Protein AF-A0AAW0XMD7-F1 (afdb_monomer_lite)

Radius of gyration: 20.13 Å; chains: 1; bounding box: 52×54×39 Å

Sequence (144 aa):
LILVAVGVTLGLTRDRWAATSNSSSSHSSEPGNLWRSFSRPQEEVATGPSLSSASQHGLFNRAAVATDTGQPCAHIAMEILGNSGSAADATIAGLLCAGVINAQSVGLGGGFLLIYYERATGKAYSLNAMTSDPPPAQGDSVGR

InterPro domains:
  IPR000101 Gamma-glutamyltranspeptidase [PTHR11686] (44-135)
  IPR029055 Nucleophile aminohydrolases, N-terminal [SSF56235] (58-137)

Structure (mmCIF, N/CA/C/O backbone):
data_AF-A0AAW0XMD7-F1
#
_entry.id   AF-A0AAW0XMD7-F1
#
loop_
_atom_site.group_PDB
_atom_site.id
_atom_site.type_symbol
_atom_site.label_atom_id
_atom_site.label_alt_id
_atom_site.label_comp_id
_atom_site.label_asym_id
_atom_site.label_entity_id
_atom_site.label_seq_id
_atom_site.pdbx_PDB_ins_code
_atom_site.Cartn_x
_atom_site.Cartn_y
_atom_site.Cartn_z
_atom_site.occupancy
_atom_site.B_iso_or_equiv
_atom_site.auth_seq_id
_atom_site.auth_comp_id
_atom_site.auth_asym_id
_atom_site.auth_atom_id
_atom_site.pdbx_PDB_model_num
ATOM 1 N N . LEU A 1 1 ? -12.198 3.367 9.919 1.00 58.28 1 LEU A N 1
ATOM 2 C CA . LEU A 1 1 ? -10.824 3.838 9.628 1.00 58.28 1 LEU A CA 1
ATOM 3 C C . LEU A 1 1 ? -9.877 2.661 9.787 1.00 58.28 1 LEU A C 1
ATOM 5 O O . LEU A 1 1 ? -9.745 2.172 10.905 1.00 58.28 1 LEU A O 1
ATOM 9 N N . ILE A 1 2 ? -9.299 2.203 8.683 1.00 74.75 2 ILE A N 1
ATOM 10 C CA . ILE A 1 2 ? -8.239 1.193 8.642 1.00 74.75 2 ILE A CA 1
ATOM 11 C C . ILE A 1 2 ? -6.925 1.960 8.504 1.00 74.75 2 ILE A C 1
ATOM 13 O O . ILE A 1 2 ? -6.870 2.910 7.724 1.00 74.75 2 ILE A O 1
ATOM 17 N N . LEU A 1 3 ? -5.910 1.598 9.287 1.00 75.81 3 LEU A N 1
ATOM 18 C CA . LEU A 1 3 ? -4.582 2.208 9.201 1.00 75.81 3 LEU A CA 1
ATOM 19 C C . LEU A 1 3 ? -3.597 1.154 8.713 1.00 75.81 3 LEU A C 1
ATOM 21 O O . LEU A 1 3 ? -3.538 0.060 9.275 1.00 75.81 3 LEU A O 1
ATOM 25 N N . VAL A 1 4 ? -2.853 1.495 7.665 1.00 79.38 4 VAL A N 1
ATOM 26 C CA . VAL A 1 4 ? -1.796 0.652 7.111 1.00 79.38 4 VAL A CA 1
ATOM 27 C C . VAL A 1 4 ? -0.499 1.438 7.165 1.00 79.38 4 VAL A C 1
ATOM 29 O O . VAL A 1 4 ? -0.427 2.551 6.652 1.00 79.38 4 VAL A O 1
ATOM 32 N N . ALA A 1 5 ? 0.506 0.871 7.822 1.00 79.12 5 ALA A N 1
ATOM 33 C CA . ALA A 1 5 ? 1.855 1.411 7.854 1.00 79.12 5 ALA A CA 1
ATOM 34 C C . ALA A 1 5 ? 2.802 0.378 7.250 1.00 79.12 5 ALA A C 1
ATOM 36 O O . ALA A 1 5 ? 2.764 -0.792 7.634 1.00 79.12 5 ALA A O 1
ATOM 37 N N . VAL A 1 6 ? 3.645 0.806 6.312 1.00 78.62 6 VAL A N 1
ATOM 38 C CA . VAL A 1 6 ? 4.652 -0.060 5.697 1.00 78.62 6 VAL A CA 1
ATOM 39 C C . VAL A 1 6 ? 6.030 0.492 6.001 1.00 78.62 6 VAL A C 1
ATOM 41 O O . VAL A 1 6 ? 6.333 1.637 5.674 1.00 78.62 6 VAL A O 1
ATOM 44 N N . GLY A 1 7 ? 6.855 -0.334 6.636 1.00 73.06 7 GLY A N 1
ATOM 45 C CA . GLY A 1 7 ? 8.285 -0.105 6.757 1.00 73.06 7 GLY A CA 1
ATOM 46 C C . GLY A 1 7 ? 9.009 -0.897 5.678 1.00 73.06 7 GLY A C 1
ATOM 47 O O . GLY A 1 7 ? 8.837 -2.115 5.582 1.00 73.06 7 GLY A O 1
ATOM 48 N N . VAL A 1 8 ? 9.824 -0.214 4.876 1.00 68.88 8 VAL A N 1
ATOM 49 C CA . VAL A 1 8 ? 10.782 -0.873 3.987 1.00 68.88 8 VAL A CA 1
ATOM 50 C C . VAL A 1 8 ? 12.104 -0.914 4.728 1.00 68.88 8 VAL A C 1
ATOM 52 O O . VAL A 1 8 ? 12.700 0.120 5.029 1.00 68.88 8 VAL A O 1
ATOM 55 N N . THR A 1 9 ? 12.527 -2.114 5.098 1.00 57.97 9 THR A N 1
ATOM 56 C CA . THR A 1 9 ? 13.789 -2.297 5.804 1.00 57.97 9 THR A CA 1
ATOM 57 C C . THR A 1 9 ? 14.886 -2.387 4.753 1.00 57.97 9 THR A C 1
ATOM 59 O O . THR A 1 9 ? 15.047 -3.420 4.107 1.00 57.97 9 THR A O 1
ATOM 62 N N . LEU A 1 10 ? 15.648 -1.309 4.567 1.00 56.38 10 LEU A N 1
ATOM 63 C CA . LEU A 1 10 ? 16.934 -1.409 3.879 1.00 56.38 10 LEU A CA 1
ATOM 64 C C . LEU A 1 10 ? 17.803 -2.354 4.711 1.00 56.38 10 LEU A C 1
ATOM 66 O O . LEU A 1 10 ? 17.937 -2.155 5.919 1.00 56.38 10 LEU A O 1
ATOM 70 N N . GLY A 1 11 ? 18.324 -3.412 4.092 1.00 47.41 11 GLY A N 1
ATOM 71 C CA . GLY A 1 11 ? 19.121 -4.438 4.756 1.00 47.41 11 GLY A CA 1
ATOM 72 C C . GLY A 1 11 ? 20.416 -3.882 5.347 1.00 47.41 11 GLY A C 1
ATOM 73 O O . GLY A 1 11 ? 21.482 -4.031 4.766 1.00 47.41 11 GLY A O 1
ATOM 74 N N . LEU A 1 12 ? 20.336 -3.278 6.529 1.00 38.47 12 LEU A N 1
ATOM 75 C CA . LEU A 1 12 ? 21.438 -3.227 7.474 1.00 38.47 12 LEU A CA 1
ATOM 76 C C . LEU A 1 12 ? 21.272 -4.465 8.349 1.00 38.47 12 LEU A C 1
ATOM 78 O O . LEU A 1 12 ? 20.474 -4.493 9.287 1.00 38.47 12 LEU A O 1
ATOM 82 N N . THR A 1 13 ? 21.960 -5.537 7.964 1.00 39.97 13 THR A N 1
ATOM 83 C CA . THR A 1 13 ? 22.113 -6.735 8.792 1.00 39.97 13 THR A CA 1
ATOM 84 C C . THR A 1 13 ? 22.507 -6.314 10.208 1.00 39.97 13 THR A C 1
ATOM 86 O O . THR A 1 13 ? 23.441 -5.527 10.333 1.00 39.97 13 THR A O 1
ATOM 89 N N . ARG A 1 14 ? 21.760 -6.810 11.215 1.00 41.12 14 ARG A N 1
ATOM 90 C CA . ARG A 1 14 ? 22.057 -6.887 12.668 1.00 41.12 14 ARG A CA 1
ATOM 91 C C . ARG A 1 14 ? 23.262 -6.029 13.094 1.00 41.12 14 ARG A C 1
ATOM 93 O O . ARG A 1 14 ? 24.384 -6.340 12.735 1.00 41.12 14 ARG A O 1
ATOM 100 N N . ASP A 1 15 ? 23.075 -4.934 13.834 1.00 39.72 15 ASP A N 1
ATOM 101 C CA . ASP A 1 15 ? 22.864 -5.009 15.282 1.00 39.72 15 ASP A CA 1
ATOM 102 C C . ASP A 1 15 ? 22.110 -3.785 15.855 1.00 39.72 15 ASP A C 1
ATOM 104 O O . ASP A 1 15 ? 22.451 -2.635 15.594 1.00 39.72 15 ASP A O 1
ATOM 108 N N . ARG A 1 16 ? 21.158 -4.061 16.761 1.00 38.91 16 ARG A N 1
ATOM 109 C CA . ARG A 1 16 ? 20.644 -3.162 17.819 1.00 38.91 16 ARG A CA 1
ATOM 110 C C . ARG A 1 16 ? 19.710 -2.008 17.407 1.00 38.91 16 ARG A C 1
ATOM 112 O O . ARG A 1 16 ? 20.078 -0.839 17.411 1.00 38.91 16 ARG A O 1
ATOM 119 N N . TRP A 1 17 ? 18.419 -2.315 17.264 1.00 41.41 17 TRP A N 1
ATOM 120 C CA . TRP A 1 17 ? 17.356 -1.317 17.448 1.00 41.41 17 TRP A CA 1
ATOM 121 C C . TRP A 1 17 ? 17.141 -1.054 18.944 1.00 41.41 17 TRP A C 1
ATOM 123 O O . TRP A 1 17 ? 16.289 -1.661 19.589 1.00 41.41 17 TRP A O 1
ATOM 133 N N . ALA A 1 18 ? 17.945 -0.159 19.517 1.00 30.75 18 ALA A N 1
ATOM 134 C CA . ALA A 1 18 ? 17.520 0.584 20.694 1.00 30.75 18 ALA A CA 1
ATOM 135 C C . ALA A 1 18 ? 16.682 1.763 20.194 1.00 30.75 18 ALA A C 1
ATOM 137 O O . ALA A 1 18 ? 17.174 2.609 19.451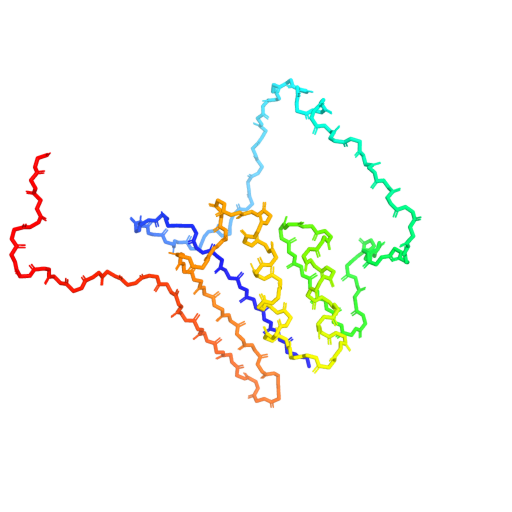 1.00 30.75 18 ALA A O 1
ATOM 138 N N . ALA A 1 19 ? 15.409 1.799 20.580 1.00 41.44 19 ALA A N 1
ATOM 139 C CA . ALA A 1 19 ? 14.590 2.986 20.433 1.00 41.44 19 ALA A CA 1
ATOM 140 C C . ALA A 1 19 ? 15.241 4.128 21.228 1.00 41.44 19 ALA A C 1
ATOM 142 O O . ALA A 1 19 ? 15.147 4.171 22.452 1.00 41.44 19 ALA A O 1
ATOM 143 N N . THR A 1 20 ? 15.912 5.048 20.541 1.00 33.34 20 THR A N 1
ATOM 144 C CA . THR A 1 20 ? 16.262 6.356 21.089 1.00 33.34 20 THR A CA 1
ATOM 145 C C . THR A 1 20 ? 15.563 7.420 20.260 1.00 33.34 20 THR A C 1
ATOM 147 O O . THR A 1 20 ? 16.080 7.953 19.283 1.00 33.34 20 THR A O 1
ATOM 150 N N . SER A 1 21 ? 14.351 7.764 20.689 1.00 46.19 21 SER A N 1
ATOM 151 C CA . SER A 1 21 ? 13.869 9.126 20.519 1.00 46.19 21 SER A CA 1
ATOM 152 C C . SER A 1 21 ? 14.830 10.040 21.279 1.00 46.19 21 SER A C 1
ATOM 154 O O . SER A 1 21 ? 14.784 10.088 22.508 1.00 46.19 21 SER A O 1
ATOM 156 N N . ASN A 1 22 ? 15.719 10.738 20.575 1.00 29.09 22 ASN A N 1
ATOM 157 C CA . ASN A 1 22 ? 16.349 11.919 21.142 1.00 29.09 22 ASN A CA 1
ATOM 158 C C . ASN A 1 22 ? 16.515 13.000 20.076 1.00 29.09 22 ASN A C 1
ATOM 160 O O . ASN A 1 22 ? 17.259 12.858 19.109 1.00 29.09 22 ASN A O 1
ATOM 164 N N . SER A 1 23 ? 15.789 14.092 20.282 1.00 45.34 23 SER A N 1
ATOM 165 C CA . SER A 1 23 ? 16.010 15.380 19.644 1.00 45.34 23 SER A CA 1
ATOM 166 C C . SER A 1 23 ? 17.424 15.863 19.957 1.00 45.34 23 SER A C 1
ATOM 168 O O . SER A 1 23 ? 17.757 16.088 21.121 1.00 45.34 23 SER A O 1
ATOM 170 N N . SER A 1 24 ? 18.263 16.039 18.941 1.00 34.69 24 SER A N 1
ATOM 171 C CA . SER A 1 24 ? 19.530 16.763 19.065 1.00 34.69 24 SER A CA 1
ATOM 172 C C . SER A 1 24 ? 19.880 17.395 17.723 1.00 34.69 24 SER A C 1
ATOM 174 O O . SER A 1 24 ? 20.234 16.725 16.760 1.00 34.69 24 SER A O 1
ATOM 176 N N . SER A 1 25 ? 19.716 18.712 17.677 1.00 41.34 25 SER A N 1
ATOM 177 C CA . SER A 1 25 ? 20.180 19.620 16.636 1.00 41.34 25 SER A CA 1
ATOM 178 C C . SER A 1 25 ? 21.694 19.512 16.442 1.00 41.34 25 SER A C 1
ATOM 180 O O . SER A 1 25 ? 22.446 19.764 17.383 1.00 41.34 25 SER A O 1
ATOM 182 N N . SER A 1 26 ? 22.144 19.227 15.221 1.00 31.48 26 SER A N 1
ATOM 183 C CA . SER A 1 26 ? 23.548 19.372 14.827 1.00 31.48 26 SER A CA 1
ATOM 184 C C . SER A 1 26 ? 23.658 20.252 13.585 1.00 31.48 26 SER A C 1
ATOM 186 O O . SER A 1 26 ? 23.349 19.839 12.469 1.00 31.48 26 SER A O 1
ATOM 188 N N . HIS A 1 27 ? 24.102 21.485 13.822 1.00 34.91 27 HIS A N 1
ATOM 189 C CA . HIS A 1 27 ? 24.629 22.413 12.828 1.00 34.91 27 HIS A CA 1
ATOM 190 C C . HIS A 1 27 ? 25.774 21.719 12.069 1.00 34.91 27 HIS A C 1
ATOM 192 O O . HIS A 1 27 ? 26.758 21.317 12.688 1.00 34.91 27 HIS A O 1
ATOM 198 N N . SER A 1 28 ? 25.665 21.568 10.749 1.00 32.19 28 SER A N 1
ATOM 199 C CA . SER A 1 28 ? 26.810 21.214 9.904 1.00 32.19 28 SER A CA 1
ATOM 200 C C . SER A 1 28 ? 26.692 21.898 8.544 1.00 32.19 28 SER A C 1
ATOM 202 O O . SER A 1 28 ? 25.624 21.976 7.945 1.00 32.19 28 SER A O 1
ATOM 204 N N . SER A 1 29 ? 27.806 22.502 8.165 1.00 35.00 29 SER A N 1
ATOM 205 C CA . SER A 1 29 ? 28.017 23.511 7.138 1.00 35.00 29 SER A CA 1
ATOM 206 C C . SER A 1 29 ? 27.702 23.017 5.723 1.00 35.00 29 SER A C 1
ATOM 208 O O . SER A 1 29 ? 28.101 21.918 5.345 1.00 35.00 29 SER A O 1
ATOM 210 N N . GLU A 1 30 ? 27.044 23.863 4.930 1.00 43.00 30 GLU A N 1
ATOM 211 C CA . GLU A 1 30 ? 26.770 23.655 3.503 1.00 43.00 30 GLU A CA 1
ATOM 212 C C . GLU A 1 30 ? 28.053 23.494 2.666 1.00 43.00 30 GLU A C 1
ATOM 214 O O . GLU A 1 30 ? 28.989 24.286 2.809 1.00 43.00 30 GLU A O 1
ATOM 219 N N . PRO A 1 31 ? 28.038 22.591 1.670 1.00 39.06 31 PRO A N 1
ATOM 220 C CA . PRO A 1 31 ? 28.721 22.832 0.414 1.00 39.06 31 PRO A CA 1
ATOM 221 C C . PRO A 1 31 ? 27.705 22.906 -0.740 1.00 39.06 31 PRO A C 1
ATOM 223 O O . PRO A 1 31 ? 27.090 21.916 -1.129 1.00 39.06 31 PRO A O 1
ATOM 226 N N . GLY A 1 32 ? 27.562 24.112 -1.295 1.00 38.59 32 GLY A N 1
ATOM 227 C CA . GLY A 1 32 ? 27.416 24.373 -2.731 1.00 38.59 32 GLY A CA 1
ATOM 228 C C . GLY A 1 32 ? 26.299 23.655 -3.499 1.00 38.59 32 GLY A C 1
ATOM 229 O O . GLY A 1 32 ? 26.536 22.619 -4.101 1.00 38.59 32 GLY A O 1
ATOM 230 N N . ASN A 1 33 ? 25.120 24.278 -3.538 1.00 46.41 33 ASN A N 1
ATOM 231 C CA . ASN A 1 33 ? 24.139 24.548 -4.617 1.00 46.41 33 ASN A CA 1
ATOM 232 C C . ASN A 1 33 ? 24.186 23.859 -6.018 1.00 46.41 33 ASN A C 1
ATOM 234 O O . ASN A 1 33 ? 23.401 24.246 -6.887 1.00 46.41 33 ASN A O 1
ATOM 238 N N . LEU A 1 34 ? 25.006 22.844 -6.290 1.00 46.69 34 LEU A N 1
ATOM 239 C CA . LEU A 1 34 ? 25.162 22.240 -7.622 1.00 46.69 34 LEU A CA 1
ATOM 240 C C . LEU A 1 34 ? 23.992 21.323 -8.027 1.00 46.69 34 LEU A C 1
ATOM 242 O O . LEU A 1 34 ? 23.736 21.131 -9.212 1.00 46.69 34 LEU A O 1
ATOM 246 N N . TRP A 1 35 ? 23.204 20.839 -7.065 1.00 43.16 35 TRP A N 1
ATOM 247 C CA . TRP A 1 35 ? 22.028 19.988 -7.306 1.00 43.16 35 TRP A CA 1
ATOM 248 C C . TRP A 1 35 ? 20.825 20.749 -7.884 1.00 43.16 35 TRP A C 1
ATOM 250 O O . TRP A 1 35 ? 19.966 20.139 -8.515 1.00 43.16 35 TRP A O 1
ATOM 260 N N . ARG A 1 36 ? 20.756 22.084 -7.723 1.00 43.03 36 ARG A N 1
ATOM 261 C CA . ARG A 1 36 ? 19.636 22.887 -8.258 1.00 43.03 36 ARG A CA 1
ATOM 262 C C . ARG A 1 36 ? 19.590 22.907 -9.790 1.00 43.03 36 ARG A C 1
ATOM 264 O O . ARG A 1 36 ? 18.531 23.180 -10.344 1.00 43.03 36 ARG A O 1
ATOM 271 N N . SER A 1 37 ? 20.693 22.598 -10.478 1.00 40.34 37 SER A N 1
ATOM 272 C CA . SER A 1 37 ? 20.718 22.553 -11.951 1.00 40.34 37 SER A CA 1
ATOM 273 C C . SER A 1 37 ? 20.224 21.235 -12.549 1.00 40.34 37 SER A C 1
ATOM 275 O O . SER A 1 37 ? 19.942 21.196 -13.740 1.00 40.34 37 SER A O 1
ATOM 277 N N . PHE A 1 38 ? 20.037 20.179 -11.747 1.00 42.03 38 PHE A N 1
ATOM 278 C CA . PHE A 1 38 ? 19.305 18.981 -12.183 1.00 42.03 38 PHE A CA 1
ATOM 279 C C . PHE A 1 38 ? 17.809 19.079 -11.843 1.00 42.03 38 PHE A C 1
ATOM 281 O O . PHE A 1 38 ? 17.107 18.080 -11.701 1.00 42.03 38 PHE A O 1
ATOM 288 N N . SER A 1 39 ? 17.295 20.303 -11.714 1.00 44.88 39 SER A N 1
ATOM 289 C CA . SER A 1 39 ? 15.860 20.525 -11.809 1.00 44.88 39 SER A CA 1
ATOM 290 C C . SER A 1 39 ? 15.483 20.224 -13.253 1.00 44.88 39 SER A C 1
ATOM 292 O O . SER A 1 39 ? 15.674 21.063 -14.134 1.00 44.88 39 SER A O 1
ATOM 294 N N . ARG A 1 40 ? 14.979 19.009 -13.514 1.00 34.97 40 ARG A N 1
ATOM 295 C CA . ARG A 1 40 ? 14.148 18.783 -14.701 1.00 34.97 40 ARG A CA 1
ATOM 296 C C . ARG A 1 40 ? 13.175 19.963 -14.768 1.00 34.97 40 ARG A C 1
ATOM 298 O O . ARG A 1 40 ? 12.633 20.309 -13.710 1.00 34.97 40 ARG A O 1
ATOM 305 N N . PRO A 1 41 ? 12.965 20.600 -15.933 1.00 32.66 41 PRO A N 1
ATOM 306 C CA . PRO A 1 41 ? 11.850 21.521 -16.049 1.00 32.66 41 PRO A CA 1
ATOM 307 C C . PRO A 1 41 ? 10.636 20.776 -15.501 1.00 32.66 41 PRO A C 1
ATOM 309 O O . PRO A 1 41 ? 10.406 19.617 -15.864 1.00 32.66 41 PRO A O 1
ATOM 312 N N . GLN A 1 42 ? 9.939 21.384 -14.538 1.00 39.69 42 GLN A N 1
ATOM 313 C CA . GLN A 1 42 ? 8.583 20.957 -14.267 1.00 39.69 42 GLN A CA 1
ATOM 314 C C . GLN A 1 42 ? 7.867 21.158 -15.591 1.00 39.69 42 GLN A C 1
ATOM 316 O O . GLN A 1 42 ? 7.478 22.270 -15.936 1.00 39.69 42 GLN A O 1
ATOM 321 N N . GLU A 1 43 ? 7.746 20.083 -16.358 1.00 35.50 43 GLU A N 1
ATOM 322 C CA . GLU A 1 43 ? 6.621 19.959 -17.248 1.00 35.50 43 GLU A CA 1
ATOM 323 C C . GLU A 1 43 ? 5.421 19.870 -16.311 1.00 35.50 43 GLU A C 1
ATOM 325 O O . GLU A 1 43 ? 5.018 18.812 -15.829 1.00 35.50 43 GLU A O 1
ATOM 330 N N . GLU A 1 44 ? 4.951 21.055 -15.933 1.00 42.75 44 GLU A N 1
ATOM 331 C CA . GLU A 1 44 ? 3.593 21.292 -15.517 1.00 42.75 44 GLU A CA 1
ATOM 332 C C . GLU A 1 44 ? 2.739 20.833 -16.699 1.00 42.75 44 GLU A C 1
ATOM 334 O O . GLU A 1 44 ? 2.413 21.600 -17.603 1.00 42.75 44 GLU A O 1
ATOM 339 N N . VAL A 1 45 ? 2.451 19.529 -16.746 1.00 39.62 45 VAL A N 1
ATOM 340 C CA . VAL A 1 45 ? 1.381 18.999 -17.582 1.00 39.62 45 VAL A CA 1
ATOM 341 C C . VAL A 1 45 ? 0.100 19.558 -16.983 1.00 39.62 45 VAL A C 1
ATOM 343 O O . VAL A 1 45 ? -0.527 18.978 -16.096 1.00 39.62 45 VAL A O 1
ATOM 346 N N . ALA A 1 46 ? -0.252 20.749 -17.446 1.00 43.78 46 ALA A N 1
ATOM 347 C CA . ALA A 1 46 ? -1.533 21.368 -17.223 1.00 43.78 46 ALA A CA 1
ATOM 348 C C . ALA A 1 46 ? -2.607 20.557 -17.962 1.00 43.78 46 ALA A C 1
ATOM 350 O O . ALA A 1 46 ? -2.959 20.894 -19.083 1.00 43.78 46 ALA A O 1
ATOM 351 N N . THR A 1 47 ? -3.123 19.496 -17.331 1.00 39.16 47 THR A N 1
ATOM 352 C CA . THR A 1 47 ? -4.503 18.998 -17.509 1.00 39.16 47 THR A CA 1
ATOM 353 C C . THR A 1 47 ? -4.826 17.935 -16.453 1.00 39.16 47 THR A C 1
ATOM 355 O O . THR A 1 47 ? -4.629 16.742 -16.665 1.00 39.16 47 THR A O 1
ATOM 358 N N . GLY A 1 48 ? -5.349 18.368 -15.308 1.00 45.91 48 GLY A N 1
ATOM 359 C CA . GLY A 1 48 ? -5.929 17.505 -14.274 1.00 45.91 48 GLY A CA 1
ATOM 360 C C . GLY A 1 48 ? -6.070 18.272 -12.958 1.00 45.91 48 GLY A C 1
ATOM 361 O O . GLY A 1 48 ? -5.221 19.120 -12.681 1.00 45.91 48 GLY A O 1
ATOM 362 N N . PRO A 1 49 ? -7.136 18.072 -12.157 1.00 47.28 49 PRO A N 1
ATOM 363 C CA . PRO A 1 49 ? -7.295 18.825 -10.917 1.00 47.28 49 PRO A CA 1
ATOM 364 C C . PRO A 1 49 ? -6.094 18.572 -9.994 1.00 47.28 49 PRO A C 1
ATOM 366 O O . PRO A 1 49 ? -5.675 17.433 -9.815 1.00 47.28 49 PRO A O 1
ATOM 369 N N . SER A 1 50 ? -5.533 19.637 -9.416 1.00 48.19 50 SER A N 1
ATOM 370 C CA . SER A 1 50 ? -4.482 19.554 -8.396 1.00 48.19 50 SER A CA 1
ATOM 371 C C . SER A 1 50 ? -4.964 18.677 -7.232 1.00 48.19 50 SER A C 1
ATOM 373 O O . SER A 1 50 ? -5.865 19.054 -6.483 1.00 48.19 50 SER A O 1
ATOM 375 N N . LEU A 1 51 ? -4.409 17.465 -7.138 1.00 57.06 51 LEU A N 1
ATOM 376 C CA . LEU A 1 51 ? -4.829 16.398 -6.216 1.00 57.06 51 LEU A CA 1
ATOM 377 C C . LEU A 1 51 ? -3.809 16.141 -5.095 1.00 57.06 51 LEU A C 1
ATOM 379 O O . LEU A 1 51 ? -4.045 15.301 -4.228 1.00 57.06 51 LEU A O 1
ATOM 383 N N . SER A 1 52 ? -2.699 16.888 -5.067 1.00 57.47 52 SER A N 1
ATOM 384 C CA . SER A 1 52 ? -1.889 17.014 -3.857 1.00 57.47 52 SER A CA 1
ATOM 385 C C . SER A 1 52 ? -2.642 17.943 -2.912 1.00 57.47 52 SER A C 1
ATOM 387 O O . SER A 1 52 ? -2.842 19.116 -3.226 1.00 57.47 52 SER A O 1
ATOM 389 N N . SER A 1 53 ? -3.136 17.431 -1.784 1.00 55.12 53 SER A N 1
ATOM 390 C CA . SER A 1 53 ? -3.837 18.288 -0.831 1.00 55.12 53 SER A CA 1
ATOM 391 C C . SER A 1 53 ? -2.854 19.333 -0.303 1.00 55.12 53 SER A C 1
ATOM 393 O O . SER A 1 53 ? -1.999 19.020 0.521 1.00 55.12 53 SER A O 1
ATOM 395 N N . ALA A 1 54 ? -2.998 20.587 -0.741 1.00 58.09 54 ALA A N 1
ATOM 396 C CA . ALA A 1 54 ? -2.273 21.748 -0.215 1.00 58.09 54 ALA A CA 1
ATOM 397 C C . ALA A 1 54 ? -2.729 22.119 1.214 1.00 58.09 54 ALA A C 1
ATOM 399 O O . ALA A 1 54 ? -2.717 23.282 1.615 1.00 58.09 54 ALA A O 1
ATOM 400 N N . SER A 1 55 ? -3.192 21.132 1.984 1.00 59.09 55 SER A N 1
ATOM 401 C CA . SER A 1 55 ? -3.580 21.298 3.372 1.00 59.09 55 SER A CA 1
ATOM 402 C C . SER A 1 55 ? -2.323 21.601 4.172 1.00 59.09 55 SER A C 1
ATOM 404 O O . SER A 1 55 ? -1.508 20.719 4.434 1.00 59.09 55 SER A O 1
ATOM 406 N N . GLN A 1 56 ? -2.185 22.863 4.578 1.00 52.59 56 GLN A N 1
ATOM 407 C CA . GLN A 1 56 ? -1.072 23.367 5.387 1.00 52.59 56 GLN A CA 1
ATOM 408 C C . GLN A 1 56 ? -0.907 22.596 6.716 1.00 52.59 56 GLN A C 1
ATOM 410 O O . GLN A 1 56 ? 0.155 22.638 7.330 1.00 52.59 56 GLN A O 1
ATOM 415 N N . HIS A 1 57 ? -1.940 21.849 7.129 1.00 60.62 57 HIS A N 1
ATOM 416 C CA . HIS A 1 57 ? -1.967 21.018 8.335 1.00 60.62 57 HIS A CA 1
ATOM 417 C C . HIS A 1 57 ? -2.108 19.508 8.070 1.00 60.62 57 HIS A C 1
ATOM 419 O O . HIS A 1 57 ? -2.261 18.750 9.025 1.00 60.62 57 HIS A O 1
ATOM 425 N N . GLY A 1 58 ? -2.102 19.046 6.811 1.00 65.69 58 GLY A N 1
ATOM 426 C CA . GLY A 1 58 ? -2.291 17.620 6.496 1.00 65.69 58 GLY A CA 1
ATOM 427 C C . GLY A 1 58 ? -3.632 17.055 6.988 1.00 65.69 58 GLY A C 1
ATOM 428 O O . GLY A 1 58 ? -3.719 15.894 7.379 1.00 65.69 58 GLY A O 1
ATOM 429 N N . LEU A 1 59 ? -4.675 17.889 7.031 1.00 72.75 59 LEU A N 1
ATOM 430 C CA . LEU A 1 59 ? -6.016 17.493 7.464 1.00 72.75 59 LEU A CA 1
ATOM 431 C C . LEU A 1 59 ? -6.773 16.821 6.314 1.00 72.75 59 LEU A C 1
ATOM 433 O O . LEU A 1 59 ? -6.998 17.442 5.274 1.00 72.75 59 LEU A O 1
ATOM 437 N N . PHE A 1 60 ? -7.209 15.579 6.535 1.00 81.25 60 PHE A N 1
ATOM 438 C CA . PHE A 1 60 ? -7.960 14.778 5.569 1.00 81.25 60 PHE A CA 1
ATOM 439 C C . PHE A 1 60 ? -9.282 14.295 6.173 1.00 81.25 60 PHE A C 1
ATOM 441 O O . PHE A 1 60 ? -9.304 13.691 7.242 1.00 81.25 60 PHE A O 1
ATOM 448 N N . ASN A 1 61 ? -10.393 14.514 5.465 1.00 78.75 61 ASN A 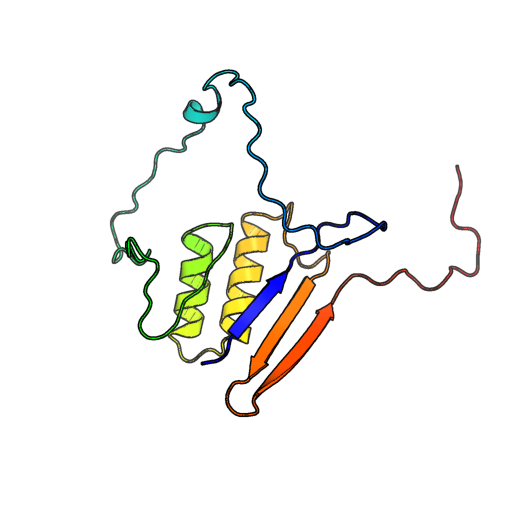N 1
ATOM 449 C CA . ASN A 1 61 ? -11.735 14.215 5.985 1.00 78.75 61 ASN A CA 1
ATOM 450 C C . ASN A 1 61 ? -12.136 12.732 5.894 1.00 78.75 61 ASN A C 1
ATOM 452 O O . ASN A 1 61 ? -13.071 12.315 6.572 1.00 78.75 61 ASN A O 1
ATOM 456 N N . ARG A 1 62 ? -11.495 11.944 5.019 1.00 83.88 62 ARG A N 1
ATOM 457 C CA . ARG A 1 62 ? -11.909 10.555 4.725 1.00 83.88 62 ARG A CA 1
ATOM 458 C C . ARG A 1 62 ? -10.762 9.558 4.803 1.00 83.88 62 ARG A C 1
ATOM 460 O O . ARG A 1 62 ? -10.869 8.550 5.494 1.00 83.88 62 ARG A O 1
ATOM 467 N N . ALA A 1 63 ? -9.689 9.842 4.078 1.00 86.94 63 ALA A N 1
ATOM 468 C CA . ALA A 1 63 ? -8.528 8.981 3.957 1.00 86.94 63 ALA A CA 1
ATOM 469 C C . ALA A 1 63 ? -7.306 9.811 3.567 1.00 86.94 63 ALA A C 1
ATOM 471 O O . ALA A 1 63 ? -7.448 10.902 3.013 1.00 86.94 63 ALA A O 1
ATOM 472 N N . ALA A 1 64 ? -6.130 9.270 3.853 1.00 88.06 64 ALA A N 1
ATOM 473 C CA . ALA A 1 64 ? -4.850 9.863 3.519 1.00 88.06 64 ALA A CA 1
ATOM 474 C C . ALA A 1 64 ? -3.879 8.751 3.127 1.00 88.06 64 ALA A C 1
ATOM 476 O O . ALA A 1 64 ? -3.906 7.673 3.724 1.00 88.06 64 ALA A O 1
ATOM 477 N N . VAL A 1 65 ? -3.009 9.039 2.165 1.00 88.44 65 VAL A N 1
ATOM 478 C CA . VAL A 1 65 ? -1.866 8.198 1.810 1.00 88.44 65 VAL A CA 1
ATOM 479 C C . VAL A 1 65 ? -0.633 9.089 1.777 1.00 88.44 65 VAL A C 1
ATOM 481 O O . VAL A 1 65 ? -0.675 10.195 1.239 1.00 88.44 65 VAL A O 1
ATOM 484 N N . ALA A 1 66 ? 0.456 8.604 2.362 1.00 88.38 66 ALA A N 1
ATOM 485 C CA . ALA A 1 66 ? 1.745 9.277 2.363 1.00 88.38 66 ALA A CA 1
ATOM 486 C C . ALA A 1 66 ? 2.807 8.338 1.784 1.00 88.38 66 ALA A C 1
ATOM 488 O O . ALA A 1 66 ? 2.884 7.175 2.179 1.00 88.38 66 ALA A O 1
ATOM 489 N N . THR A 1 67 ? 3.616 8.852 0.857 1.00 86.81 67 THR A N 1
ATOM 490 C CA . THR A 1 67 ? 4.713 8.125 0.203 1.00 86.81 67 THR A CA 1
ATOM 491 C C . THR A 1 67 ? 5.949 9.021 0.106 1.00 86.81 67 THR A C 1
ATOM 493 O O . THR A 1 67 ? 5.828 10.226 -0.114 1.00 86.81 67 THR A O 1
ATOM 496 N N . ASP A 1 68 ? 7.141 8.440 0.224 1.00 85.19 68 ASP A N 1
ATOM 497 C CA . ASP A 1 68 ? 8.442 9.115 0.061 1.00 85.19 68 ASP A CA 1
ATOM 498 C C . ASP A 1 68 ? 8.710 9.568 -1.387 1.00 85.19 68 ASP A C 1
ATOM 500 O O . ASP A 1 68 ? 9.455 10.512 -1.631 1.00 85.19 68 ASP A O 1
ATOM 504 N N . THR A 1 69 ? 8.047 8.932 -2.349 1.00 83.88 69 THR A N 1
ATOM 505 C CA . THR A 1 69 ? 8.126 9.205 -3.794 1.00 83.88 69 THR A CA 1
ATOM 506 C C . THR A 1 69 ? 7.230 10.357 -4.2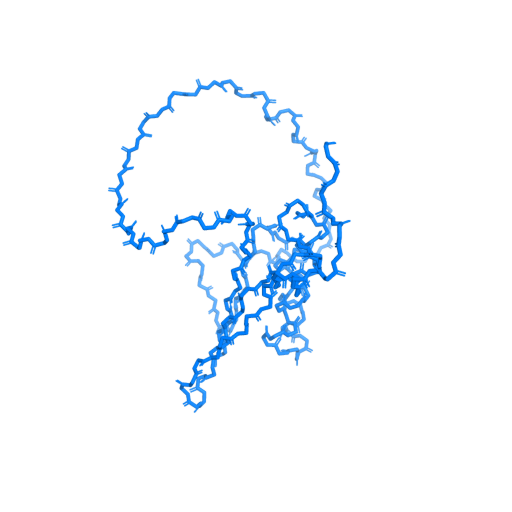69 1.00 83.88 69 THR A C 1
ATOM 508 O O . THR A 1 69 ? 7.094 10.597 -5.470 1.00 83.88 69 THR A O 1
ATOM 511 N N . GLY A 1 70 ? 6.646 11.115 -3.335 1.00 79.25 70 GLY A N 1
ATOM 512 C CA . GLY A 1 70 ? 5.871 12.323 -3.619 1.00 79.25 70 GLY A CA 1
ATOM 513 C C . GLY A 1 70 ? 4.522 12.061 -4.299 1.00 79.25 70 GLY A C 1
ATOM 514 O O . GLY A 1 70 ? 3.890 11.023 -4.104 1.00 79.25 70 GLY A O 1
ATOM 515 N N . GLN A 1 71 ? 4.063 13.034 -5.095 1.00 82.56 71 GLN A N 1
ATOM 516 C CA . GLN A 1 71 ? 2.720 13.036 -5.685 1.00 82.56 71 GLN A CA 1
ATOM 517 C C . GLN A 1 71 ? 2.365 11.817 -6.563 1.00 82.56 71 GLN A C 1
ATOM 519 O O . GLN A 1 71 ? 1.240 11.344 -6.418 1.00 82.56 71 GLN A O 1
ATOM 524 N N . PRO A 1 72 ? 3.216 11.293 -7.472 1.00 87.44 72 PRO A N 1
ATOM 525 C CA . PRO A 1 72 ? 2.766 10.273 -8.425 1.00 87.44 72 PRO A CA 1
ATOM 526 C C . PRO A 1 72 ? 2.279 8.989 -7.737 1.00 87.44 72 PRO A C 1
ATOM 528 O O . PRO A 1 72 ? 1.199 8.500 -8.058 1.00 87.44 72 PRO A O 1
ATOM 531 N N . CYS A 1 73 ? 3.006 8.483 -6.737 1.00 90.69 73 CYS A N 1
ATOM 532 C CA . CYS A 1 73 ? 2.625 7.243 -6.056 1.00 90.69 73 CYS A CA 1
ATOM 533 C C . CYS A 1 73 ? 1.534 7.437 -5.006 1.00 90.69 73 CYS A C 1
ATOM 535 O O . CYS A 1 73 ? 0.638 6.597 -4.903 1.00 90.69 73 CYS A O 1
ATOM 537 N N . ALA A 1 74 ? 1.550 8.557 -4.276 1.00 89.88 74 ALA A N 1
ATOM 538 C CA . ALA A 1 74 ? 0.453 8.910 -3.380 1.00 89.88 74 ALA A CA 1
ATOM 539 C C . ALA A 1 74 ? -0.868 9.071 -4.150 1.00 89.88 74 ALA A C 1
ATOM 541 O O . ALA A 1 74 ? -1.909 8.625 -3.676 1.00 89.88 74 ALA A O 1
ATOM 542 N N . HIS A 1 75 ? -0.829 9.655 -5.353 1.00 89.75 75 HIS A N 1
ATOM 543 C CA . HIS A 1 75 ? -2.008 9.830 -6.196 1.00 89.75 75 HIS A CA 1
ATOM 544 C C . HIS A 1 75 ? -2.587 8.492 -6.666 1.00 89.75 75 HIS A C 1
ATOM 546 O O . HIS A 1 75 ? -3.771 8.251 -6.445 1.00 89.75 75 HIS A O 1
ATOM 552 N N . ILE A 1 76 ? -1.755 7.605 -7.223 1.00 92.38 76 ILE A N 1
ATOM 553 C CA . ILE A 1 76 ? -2.182 6.267 -7.665 1.00 92.38 76 ILE A CA 1
ATOM 554 C C . ILE A 1 76 ? -2.807 5.488 -6.501 1.00 92.38 76 ILE A C 1
ATOM 556 O O . ILE A 1 76 ? -3.891 4.923 -6.625 1.00 92.38 76 ILE A O 1
ATOM 560 N N . ALA A 1 77 ? -2.161 5.496 -5.334 1.00 91.56 77 ALA A N 1
ATOM 561 C CA . ALA A 1 77 ? -2.686 4.825 -4.152 1.00 91.56 77 ALA A CA 1
ATOM 562 C C . ALA A 1 77 ? -4.019 5.433 -3.671 1.00 91.56 77 ALA A C 1
ATOM 564 O O . ALA A 1 77 ? -4.938 4.694 -3.315 1.00 91.56 77 ALA A O 1
ATOM 565 N N . MET A 1 78 ? -4.157 6.764 -3.691 1.00 91.44 78 MET A N 1
ATOM 566 C CA . MET A 1 78 ? -5.415 7.445 -3.361 1.00 91.44 78 MET A CA 1
ATOM 567 C C . MET A 1 78 ? -6.530 7.150 -4.368 1.00 91.44 78 MET A C 1
ATOM 569 O O . MET A 1 78 ? -7.686 7.048 -3.960 1.00 91.44 78 MET A O 1
ATOM 573 N N . GLU A 1 79 ? -6.211 6.997 -5.653 1.00 92.25 79 GLU A N 1
ATOM 574 C CA . GLU A 1 79 ? -7.178 6.623 -6.689 1.00 92.25 79 GLU A CA 1
ATOM 575 C C . GLU A 1 79 ? -7.711 5.205 -6.455 1.00 92.25 79 GLU A C 1
ATOM 577 O O . GLU A 1 79 ? -8.925 5.004 -6.422 1.00 92.25 79 GLU A O 1
ATOM 582 N N . ILE A 1 80 ? -6.827 4.239 -6.179 1.00 94.19 80 ILE A N 1
ATOM 583 C CA . ILE A 1 80 ? -7.230 2.873 -5.808 1.00 94.19 80 ILE A CA 1
ATOM 584 C C . ILE A 1 80 ? -8.097 2.877 -4.544 1.00 94.19 80 ILE A C 1
ATOM 586 O O . ILE A 1 80 ? -9.133 2.214 -4.502 1.00 94.19 80 ILE A O 1
ATOM 590 N N . LEU A 1 81 ? -7.722 3.667 -3.535 1.00 91.19 81 LEU A N 1
ATOM 591 C CA . LEU A 1 81 ? -8.498 3.794 -2.302 1.00 91.19 81 LEU A CA 1
ATOM 592 C C . LEU A 1 81 ? -9.876 4.440 -2.533 1.00 91.19 81 LEU A C 1
ATOM 594 O O . LEU A 1 81 ? -10.848 4.089 -1.867 1.00 91.19 81 LEU A O 1
ATOM 598 N N . GLY A 1 82 ? -9.966 5.391 -3.467 1.00 89.19 82 GLY A N 1
ATOM 599 C CA . GLY A 1 82 ? -11.210 6.053 -3.861 1.00 89.19 82 GLY A CA 1
ATOM 600 C C . GLY A 1 82 ? -12.132 5.161 -4.694 1.00 89.19 82 GLY A C 1
ATOM 601 O O . GLY A 1 82 ? -13.351 5.215 -4.526 1.00 89.19 82 GLY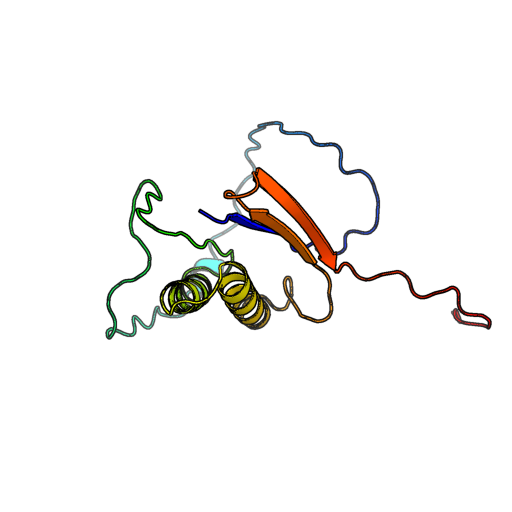 A O 1
ATOM 602 N N . ASN A 1 83 ? -11.562 4.283 -5.522 1.00 90.38 83 ASN A N 1
ATOM 603 C CA . ASN A 1 83 ? -12.275 3.357 -6.407 1.00 90.38 83 ASN A CA 1
ATOM 604 C C . ASN A 1 83 ? -12.748 2.083 -5.681 1.00 90.38 83 ASN A C 1
ATOM 606 O O . ASN A 1 83 ? -12.724 0.988 -6.236 1.00 90.38 83 ASN A O 1
ATOM 610 N N . SER A 1 84 ? -13.202 2.220 -4.431 1.00 85.19 84 SER A N 1
ATOM 611 C CA . SER A 1 84 ? -13.642 1.114 -3.561 1.00 85.19 84 SER A CA 1
ATOM 612 C C . SER A 1 84 ? -12.579 0.040 -3.278 1.00 85.19 84 SER A C 1
ATOM 614 O O . SER A 1 84 ? -12.926 -1.052 -2.828 1.00 85.19 84 SER A O 1
ATOM 616 N N . GLY A 1 85 ? -11.296 0.334 -3.507 1.00 86.00 85 GLY A N 1
ATOM 617 C CA . GLY A 1 85 ? -10.196 -0.529 -3.089 1.00 86.00 85 GLY A CA 1
ATOM 618 C C . GLY A 1 85 ? -10.025 -0.531 -1.572 1.00 86.00 85 GLY A C 1
ATOM 619 O O . GLY A 1 85 ? -10.379 0.421 -0.868 1.00 86.00 85 GLY A O 1
ATOM 620 N N . SER A 1 86 ? -9.468 -1.615 -1.041 1.00 89.94 86 SER A N 1
ATOM 621 C CA . SER A 1 86 ? -9.118 -1.681 0.372 1.00 89.94 86 SER A CA 1
ATOM 622 C C . SER A 1 86 ? -7.877 -0.833 0.672 1.00 89.94 86 SER A C 1
ATOM 624 O O . SER A 1 86 ? -7.082 -0.499 -0.209 1.00 89.94 86 SER A O 1
ATOM 626 N N . ALA A 1 87 ? -7.652 -0.528 1.953 1.00 90.69 87 ALA A N 1
ATOM 627 C CA . ALA A 1 87 ? -6.405 0.112 2.371 1.00 90.69 87 ALA A CA 1
ATOM 628 C C . ALA A 1 87 ? -5.168 -0.743 2.018 1.00 90.69 87 ALA A C 1
ATOM 630 O O . ALA A 1 87 ? -4.086 -0.195 1.812 1.00 90.69 87 ALA A O 1
ATOM 631 N N . ALA A 1 88 ? -5.325 -2.068 1.907 1.00 90.44 88 ALA A N 1
ATOM 632 C CA . ALA A 1 88 ? -4.266 -2.962 1.451 1.00 90.44 88 ALA A CA 1
ATOM 633 C C . ALA A 1 88 ? -4.001 -2.809 -0.057 1.00 90.44 88 ALA A C 1
ATOM 635 O O . ALA A 1 88 ? -2.842 -2.694 -0.445 1.00 90.44 88 ALA A O 1
ATOM 636 N N . ASP A 1 89 ? -5.039 -2.706 -0.892 1.00 93.12 89 ASP A N 1
ATOM 637 C CA . ASP A 1 89 ? -4.889 -2.528 -2.347 1.00 93.12 89 ASP A CA 1
ATOM 638 C C . ASP A 1 89 ? -4.209 -1.199 -2.682 1.00 93.12 89 ASP A C 1
ATOM 640 O O . ASP A 1 89 ? -3.270 -1.149 -3.477 1.00 93.12 89 ASP A O 1
ATOM 644 N N . ALA A 1 90 ? -4.631 -0.125 -2.009 1.00 92.94 90 ALA A N 1
ATOM 645 C CA . ALA A 1 90 ? -3.999 1.186 -2.119 1.00 92.94 90 ALA A CA 1
ATOM 646 C C . ALA A 1 90 ? -2.515 1.135 -1.725 1.00 92.94 90 ALA A C 1
ATOM 648 O O . ALA A 1 90 ? -1.663 1.722 -2.392 1.00 92.94 90 ALA A O 1
ATOM 649 N N . THR A 1 91 ? -2.197 0.383 -0.668 1.00 92.31 91 THR A N 1
ATOM 650 C CA . THR A 1 91 ? -0.818 0.176 -0.216 1.00 92.31 91 THR A CA 1
ATOM 651 C C . THR A 1 91 ? 0.006 -0.589 -1.252 1.00 92.31 91 THR A C 1
ATOM 653 O O . THR A 1 91 ? 1.119 -0.173 -1.561 1.00 92.31 91 THR A O 1
ATOM 656 N N . ILE A 1 92 ? -0.533 -1.665 -1.834 1.00 92.44 92 ILE A N 1
ATOM 657 C CA . ILE A 1 92 ? 0.147 -2.451 -2.876 1.00 92.44 92 ILE A CA 1
ATOM 658 C C . ILE A 1 92 ? 0.416 -1.582 -4.108 1.00 92.44 92 ILE A C 1
ATOM 660 O O . ILE A 1 92 ? 1.542 -1.552 -4.597 1.00 92.44 92 ILE A O 1
ATOM 664 N N . ALA A 1 93 ? -0.579 -0.825 -4.575 1.00 93.50 93 ALA A N 1
ATOM 665 C CA . ALA A 1 93 ? -0.417 0.079 -5.710 1.00 93.50 93 ALA A CA 1
ATOM 666 C C . ALA A 1 93 ? 0.652 1.155 -5.444 1.00 93.50 93 ALA A C 1
ATOM 668 O O . ALA A 1 93 ? 1.513 1.404 -6.292 1.00 93.50 93 ALA A O 1
ATOM 669 N N . GLY A 1 94 ? 0.647 1.737 -4.240 1.00 92.06 94 GLY A N 1
ATOM 670 C CA . GLY A 1 94 ? 1.664 2.689 -3.797 1.00 92.06 94 GLY A CA 1
ATOM 671 C C . GLY A 1 94 ? 3.069 2.084 -3.755 1.00 92.06 94 GLY A C 1
ATOM 672 O O . GLY A 1 94 ? 4.005 2.704 -4.253 1.00 92.06 94 GLY A O 1
ATOM 673 N N . LEU A 1 95 ? 3.222 0.863 -3.229 1.00 90.81 95 LEU A N 1
ATOM 674 C CA . LEU A 1 95 ? 4.507 0.155 -3.165 1.00 90.81 95 LEU A CA 1
ATOM 675 C C . LEU A 1 95 ? 5.042 -0.221 -4.547 1.00 90.81 95 LEU A C 1
ATOM 677 O O . LEU A 1 95 ? 6.239 -0.084 -4.791 1.00 90.81 95 LEU A O 1
ATOM 681 N N . LEU A 1 96 ? 4.172 -0.656 -5.460 1.00 92.44 96 LEU A N 1
ATOM 682 C CA . LEU A 1 96 ? 4.557 -0.955 -6.839 1.00 92.44 96 LEU A CA 1
ATOM 683 C C . LEU A 1 96 ? 5.034 0.308 -7.560 1.00 92.44 96 LEU A C 1
ATOM 685 O O . LEU A 1 96 ? 6.094 0.291 -8.179 1.00 92.44 96 LEU A O 1
ATOM 689 N N . CYS A 1 97 ? 4.306 1.419 -7.424 1.00 93.38 97 CYS A N 1
ATOM 690 C CA . CYS A 1 97 ? 4.750 2.703 -7.961 1.00 93.38 97 CYS A CA 1
ATOM 691 C C . CYS A 1 97 ? 6.079 3.149 -7.333 1.00 93.38 97 CYS A C 1
ATOM 693 O O . CYS A 1 97 ? 7.008 3.534 -8.047 1.00 93.38 97 CYS A O 1
ATOM 695 N N . ALA A 1 98 ? 6.202 3.048 -6.006 1.00 90.75 98 ALA A N 1
ATOM 696 C CA . ALA A 1 98 ? 7.412 3.441 -5.300 1.00 90.75 98 ALA A CA 1
ATOM 697 C C . ALA A 1 98 ? 8.618 2.597 -5.724 1.00 90.75 98 ALA A C 1
ATOM 699 O O . ALA A 1 98 ? 9.703 3.145 -5.873 1.00 90.75 98 ALA A O 1
ATOM 700 N N . GLY A 1 99 ? 8.432 1.304 -6.002 1.00 90.06 99 GLY A N 1
ATOM 701 C CA . GLY A 1 99 ? 9.492 0.439 -6.518 1.00 90.06 99 GLY A CA 1
ATOM 702 C C . GLY A 1 99 ? 9.936 0.767 -7.946 1.00 90.06 99 GLY A C 1
ATOM 703 O O . GLY A 1 99 ? 11.066 0.469 -8.312 1.00 90.06 99 GLY A O 1
ATOM 704 N N . VAL A 1 100 ? 9.093 1.426 -8.748 1.00 90.94 100 VAL A N 1
ATOM 705 C CA . VAL A 1 100 ? 9.487 1.935 -10.074 1.00 90.94 100 VAL A CA 1
ATOM 706 C C . VAL A 1 100 ? 10.266 3.246 -9.950 1.00 90.94 100 VAL A C 1
ATOM 708 O O . VAL A 1 100 ? 11.261 3.441 -10.643 1.00 90.94 100 VAL A O 1
ATOM 711 N N . ILE A 1 101 ? 9.833 4.149 -9.065 1.00 89.81 101 ILE A N 1
ATOM 712 C CA . ILE A 1 101 ? 10.453 5.476 -8.902 1.00 89.81 101 ILE A CA 1
ATOM 713 C C . ILE A 1 101 ? 11.731 5.419 -8.049 1.00 89.81 101 ILE A C 1
ATOM 715 O O . ILE A 1 101 ? 12.693 6.137 -8.315 1.00 89.81 101 ILE A O 1
ATOM 719 N N . ASN A 1 1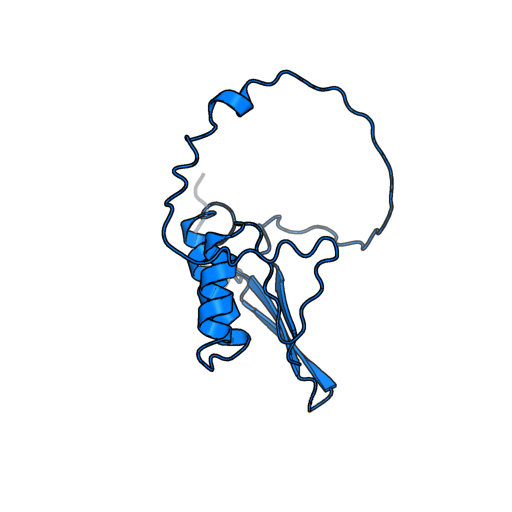02 ? 11.743 4.574 -7.021 1.00 85.94 102 ASN A N 1
ATOM 720 C CA . ASN A 1 102 ? 12.785 4.458 -6.001 1.00 85.94 102 ASN A CA 1
ATOM 721 C C . ASN A 1 102 ? 13.246 2.992 -5.871 1.00 85.94 102 ASN A C 1
ATOM 723 O O . ASN A 1 102 ? 13.255 2.422 -4.777 1.00 85.94 102 ASN A O 1
ATOM 727 N N . ALA A 1 103 ? 13.627 2.386 -7.002 1.00 85.56 103 ALA A N 1
ATOM 728 C CA . ALA A 1 103 ? 14.013 0.972 -7.106 1.00 85.56 103 ALA A CA 1
ATOM 729 C C . ALA A 1 103 ? 15.207 0.585 -6.215 1.00 85.56 103 ALA A C 1
ATOM 731 O O . ALA A 1 103 ? 15.322 -0.559 -5.783 1.00 85.56 103 ALA A O 1
ATOM 732 N N . GLN A 1 104 ? 16.093 1.541 -5.918 1.00 84.06 104 GLN A N 1
ATOM 733 C CA . GLN A 1 104 ? 17.206 1.357 -4.983 1.00 84.06 104 GLN A CA 1
ATOM 734 C C . GLN A 1 104 ? 16.769 1.105 -3.532 1.00 84.06 104 GLN A C 1
ATOM 736 O O . GLN A 1 104 ? 17.578 0.639 -2.734 1.00 84.06 104 GLN A O 1
ATOM 741 N N . SER A 1 105 ? 15.530 1.451 -3.177 1.00 84.19 105 SER A N 1
ATOM 742 C CA . SER A 1 105 ? 15.024 1.376 -1.805 1.00 84.19 105 SER A CA 1
ATOM 743 C C . SER A 1 105 ? 13.901 0.356 -1.676 1.00 84.19 105 SER A C 1
ATOM 745 O O . SER A 1 105 ? 13.959 -0.549 -0.846 1.00 84.19 105 SER A O 1
ATOM 747 N N . VAL A 1 106 ? 12.884 0.490 -2.529 1.00 84.94 106 VAL A N 1
ATOM 748 C CA . VAL A 1 106 ? 11.689 -0.352 -2.528 1.00 84.94 106 VAL A CA 1
ATOM 749 C C . VAL A 1 106 ? 11.737 -1.265 -3.740 1.00 84.94 106 VAL A C 1
ATOM 751 O O . VAL A 1 106 ? 11.999 -0.822 -4.853 1.00 84.94 106 VAL A O 1
ATOM 754 N N . GLY A 1 107 ? 11.445 -2.547 -3.550 1.00 84.31 107 GLY A N 1
ATOM 755 C CA . GLY A 1 107 ? 11.396 -3.488 -4.658 1.00 84.31 107 GLY A CA 1
ATOM 756 C C . GLY A 1 107 ? 10.856 -4.847 -4.244 1.00 84.31 107 GLY A C 1
ATOM 757 O O . GLY A 1 107 ? 10.873 -5.213 -3.071 1.00 84.31 107 GLY A O 1
ATOM 758 N N . LEU A 1 108 ? 10.398 -5.610 -5.235 1.00 85.81 108 LEU A N 1
ATOM 759 C CA . LEU A 1 108 ? 9.840 -6.952 -5.034 1.00 85.81 108 LEU A CA 1
ATOM 760 C C . LEU A 1 108 ? 10.887 -7.976 -4.572 1.00 85.81 108 LEU A C 1
ATOM 762 O O . LEU A 1 108 ? 10.529 -8.967 -3.949 1.00 85.81 108 LEU A O 1
ATOM 766 N N . GLY A 1 109 ? 12.165 -7.747 -4.890 1.00 83.12 109 GLY A N 1
ATOM 767 C CA . GLY A 1 109 ? 13.267 -8.648 -4.534 1.00 83.12 109 GLY A CA 1
ATOM 768 C C . GLY A 1 109 ? 13.818 -8.465 -3.117 1.00 83.12 109 GLY A C 1
ATOM 769 O O . GLY A 1 109 ? 14.727 -9.193 -2.730 1.00 83.12 109 GLY A O 1
ATOM 770 N N . GLY A 1 110 ? 13.320 -7.477 -2.370 1.00 83.88 110 GLY A N 1
ATOM 771 C CA . GLY A 1 110 ? 13.710 -7.231 -0.986 1.00 83.88 110 GLY A CA 1
ATOM 772 C C . GLY A 1 110 ? 12.730 -7.861 -0.001 1.00 83.88 110 GLY A C 1
ATOM 773 O O . GLY A 1 110 ? 12.250 -8.976 -0.187 1.00 83.88 110 GLY A O 1
ATOM 774 N N . GLY A 1 111 ? 12.417 -7.111 1.052 1.00 85.69 111 GLY A N 1
ATOM 775 C CA . GLY A 1 111 ? 11.413 -7.492 2.029 1.00 85.69 111 GLY A CA 1
ATOM 776 C C . GLY A 1 111 ? 10.727 -6.279 2.638 1.00 85.69 111 GLY A C 1
ATOM 777 O O . GLY A 1 111 ? 11.223 -5.154 2.554 1.00 85.69 111 GLY A O 1
ATOM 778 N N . PHE A 1 112 ? 9.567 -6.502 3.245 1.00 87.62 112 PHE A N 1
ATOM 779 C CA . PHE A 1 112 ? 8.792 -5.442 3.882 1.00 87.62 112 PHE A CA 1
ATOM 780 C C . PHE A 1 112 ? 8.143 -5.922 5.178 1.00 87.62 112 PHE A C 1
ATOM 782 O O . PHE A 1 112 ? 7.874 -7.111 5.370 1.00 87.62 112 PHE A O 1
ATOM 789 N N . LEU A 1 113 ? 7.860 -4.965 6.058 1.00 90.06 113 LEU A N 1
ATOM 790 C CA . LEU A 1 113 ? 7.021 -5.160 7.231 1.00 90.06 113 LEU A CA 1
ATOM 791 C C . LEU A 1 113 ? 5.770 -4.295 7.075 1.00 90.06 113 LEU A C 1
ATOM 793 O O . LEU A 1 113 ? 5.864 -3.069 6.997 1.00 90.06 113 LEU A O 1
ATOM 797 N N . LEU A 1 114 ? 4.600 -4.930 7.047 1.00 90.75 114 LEU A N 1
ATOM 798 C CA . LEU A 1 114 ? 3.313 -4.242 6.961 1.00 90.75 114 LEU A CA 1
ATOM 799 C C . LEU A 1 114 ? 2.556 -4.388 8.278 1.00 90.75 114 LEU A C 1
ATOM 801 O O . LEU A 1 114 ? 2.385 -5.494 8.786 1.00 90.75 114 LEU A O 1
ATOM 805 N N . ILE A 1 115 ? 2.078 -3.271 8.818 1.00 91.44 115 ILE A N 1
ATOM 806 C CA . ILE A 1 115 ? 1.196 -3.235 9.982 1.00 91.44 115 ILE A CA 1
ATOM 807 C C . ILE A 1 115 ? -0.195 -2.831 9.511 1.00 91.44 115 ILE A C 1
ATOM 809 O O . ILE A 1 115 ? -0.383 -1.738 8.979 1.00 91.44 115 ILE A O 1
ATOM 813 N N . TYR A 1 116 ? -1.164 -3.713 9.729 1.00 92.31 116 TYR A N 1
ATOM 814 C CA . TYR A 1 116 ? -2.570 -3.510 9.407 1.00 92.31 116 TYR A CA 1
ATOM 815 C C . TYR A 1 116 ? -3.375 -3.386 10.698 1.00 92.31 116 TYR A C 1
ATOM 817 O O . TYR A 1 116 ? -3.398 -4.305 11.516 1.00 92.31 116 TYR A O 1
ATOM 825 N N . TYR A 1 117 ? -4.039 -2.250 10.891 1.00 92.00 117 TYR A N 1
ATOM 826 C CA . TYR A 1 117 ? -4.907 -2.015 12.037 1.00 92.00 117 TYR A CA 1
ATOM 827 C C . TYR A 1 117 ? -6.376 -2.018 11.625 1.00 92.00 117 TYR A C 1
ATOM 829 O O . TYR A 1 117 ? -6.840 -1.153 10.871 1.00 92.00 117 TYR A O 1
ATOM 837 N N . GLU A 1 118 ? -7.124 -2.957 12.195 1.00 91.19 118 GLU A N 1
ATOM 838 C CA . GLU A 1 118 ? -8.559 -3.075 12.015 1.00 91.19 118 GLU A CA 1
ATOM 839 C C . GLU A 1 118 ? -9.297 -2.436 13.193 1.00 91.19 118 GLU A C 1
ATOM 841 O O . GLU A 1 118 ? -9.402 -2.994 14.284 1.00 91.19 118 GLU A O 1
ATOM 846 N N . ARG A 1 119 ? -9.879 -1.257 12.962 1.00 88.75 119 ARG A N 1
ATOM 847 C CA . ARG A 1 119 ? -10.624 -0.538 14.006 1.00 88.75 119 ARG A CA 1
ATOM 848 C C . ARG A 1 119 ? -11.859 -1.282 14.506 1.00 88.75 119 ARG A C 1
ATOM 850 O O . ARG A 1 119 ? -12.204 -1.124 15.669 1.00 88.75 119 ARG A O 1
ATOM 857 N N . ALA A 1 120 ? -12.537 -2.035 13.640 1.00 90.38 120 ALA A N 1
ATOM 858 C CA . ALA A 1 120 ? -13.776 -2.721 14.006 1.00 90.38 120 ALA A CA 1
ATOM 859 C C . ALA A 1 120 ? -13.548 -3.753 15.120 1.00 90.38 120 ALA A C 1
ATOM 861 O O . ALA A 1 120 ? -14.356 -3.860 16.037 1.00 90.38 120 ALA A O 1
ATOM 862 N N . THR A 1 121 ? -12.425 -4.469 15.059 1.00 94.25 121 THR A N 1
ATOM 863 C CA . THR A 1 121 ? -12.033 -5.476 16.052 1.00 94.25 121 THR A CA 1
ATOM 864 C C . THR A 1 121 ? -11.035 -4.943 17.078 1.00 94.25 121 THR A C 1
ATOM 866 O O . THR A 1 121 ? -10.780 -5.599 18.085 1.00 94.25 121 THR A O 1
ATOM 869 N N . GLY A 1 122 ? -10.454 -3.765 16.828 1.00 93.25 122 GLY A N 1
ATOM 870 C CA . GLY A 1 122 ? -9.394 -3.175 17.642 1.00 93.25 122 GLY A CA 1
ATOM 871 C C . GLY A 1 122 ? -8.057 -3.914 17.535 1.00 93.25 122 GLY A C 1
ATOM 872 O O . GLY A 1 122 ? -7.181 -3.692 18.370 1.00 93.25 122 GLY A O 1
ATOM 873 N N . LYS A 1 123 ? -7.890 -4.799 16.544 1.00 93.19 123 LYS A N 1
ATOM 874 C CA . LYS A 1 123 ? -6.707 -5.652 16.394 1.00 93.19 123 LYS A CA 1
ATOM 875 C C . LYS A 1 123 ? -5.693 -5.048 15.430 1.00 93.19 123 LYS A C 1
ATOM 877 O O . LYS A 1 123 ? -6.048 -4.475 14.401 1.00 93.19 123 LYS A O 1
ATOM 882 N N . ALA A 1 124 ? -4.420 -5.222 15.766 1.00 92.69 124 ALA A N 1
ATOM 883 C CA . ALA A 1 124 ? -3.298 -4.943 14.884 1.00 92.69 124 ALA A CA 1
ATOM 884 C C . ALA A 1 124 ? -2.683 -6.263 14.411 1.00 92.69 124 ALA A C 1
ATOM 886 O O . ALA A 1 12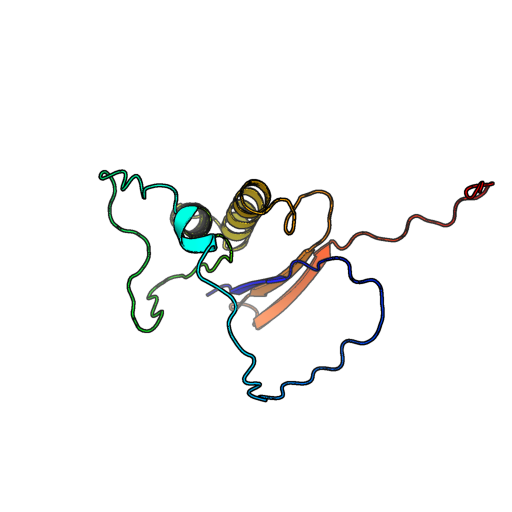4 ? -2.531 -7.201 15.193 1.00 92.69 124 ALA A O 1
ATOM 887 N N . TYR A 1 125 ? -2.311 -6.306 13.140 1.00 92.31 125 TYR A N 1
ATOM 888 C CA . TYR A 1 125 ? -1.689 -7.444 12.484 1.00 92.31 125 TYR A CA 1
ATOM 889 C C . TYR A 1 125 ? -0.359 -6.990 11.900 1.00 92.31 125 TYR A C 1
ATOM 891 O O . TYR A 1 125 ? -0.293 -5.935 11.271 1.00 92.31 125 TYR A O 1
ATOM 899 N N . SER A 1 126 ? 0.690 -7.780 12.100 1.00 91.25 126 SER A N 1
ATOM 900 C CA . SER A 1 126 ? 1.987 -7.575 11.464 1.00 91.25 126 SER A CA 1
ATOM 901 C C . SER A 1 126 ? 2.225 -8.665 10.424 1.00 91.25 126 SER A C 1
ATOM 903 O O . SER A 1 126 ? 2.132 -9.857 10.711 1.00 91.25 126 SER A O 1
ATOM 905 N N . LEU A 1 127 ? 2.529 -8.249 9.199 1.00 90.25 127 LEU A N 1
ATOM 906 C CA . LEU A 1 127 ? 2.935 -9.121 8.110 1.00 90.25 127 LEU A CA 1
ATOM 907 C C . LEU A 1 127 ? 4.429 -8.905 7.900 1.00 90.25 127 LEU A C 1
ATOM 909 O O . LEU A 1 127 ? 4.849 -7.859 7.404 1.00 90.25 127 LEU A O 1
ATOM 913 N N . ASN A 1 128 ? 5.220 -9.884 8.326 1.00 89.25 128 ASN A N 1
ATOM 914 C CA . ASN A 1 128 ? 6.660 -9.897 8.122 1.00 89.25 128 ASN A CA 1
ATOM 915 C C . ASN A 1 128 ? 6.975 -10.672 6.839 1.00 89.25 128 ASN A C 1
ATOM 917 O O . ASN A 1 128 ? 6.915 -11.899 6.830 1.00 89.25 128 ASN A O 1
ATOM 921 N N . ALA A 1 129 ? 7.300 -9.943 5.776 1.00 88.69 129 ALA A N 1
ATOM 922 C CA . ALA A 1 129 ? 7.741 -10.482 4.495 1.00 88.69 129 ALA A CA 1
ATOM 923 C C . ALA A 1 129 ? 9.207 -10.103 4.235 1.00 88.69 129 ALA A C 1
ATOM 925 O O . ALA A 1 129 ? 9.577 -9.721 3.128 1.00 88.69 129 ALA A O 1
ATOM 926 N N . MET A 1 130 ? 10.038 -10.138 5.279 1.00 85.31 130 MET A N 1
ATOM 927 C CA . MET A 1 130 ? 11.484 -9.986 5.143 1.00 85.31 130 MET A CA 1
ATOM 928 C C . MET A 1 130 ? 12.102 -11.223 4.495 1.00 85.31 130 MET A C 1
ATOM 930 O O . MET A 1 130 ? 11.608 -12.339 4.672 1.00 85.31 130 MET A O 1
ATOM 934 N N . THR A 1 131 ? 13.206 -11.029 3.772 1.00 81.19 131 THR A N 1
ATOM 935 C CA . THR A 1 131 ? 13.993 -12.148 3.258 1.00 81.19 131 THR A CA 1
ATOM 936 C C . THR A 1 131 ? 14.462 -13.015 4.424 1.00 81.19 131 THR A C 1
ATOM 938 O O . THR A 1 131 ? 14.948 -12.520 5.443 1.00 81.19 131 THR A O 1
ATOM 941 N N . SER A 1 132 ? 14.272 -14.322 4.293 1.00 79.12 132 SER A N 1
ATOM 942 C CA . SER A 1 132 ? 14.813 -15.301 5.228 1.00 79.12 132 SER A CA 1
ATOM 943 C C . SER A 1 132 ? 16.186 -15.753 4.758 1.00 79.12 132 SER A C 1
ATOM 945 O O . SER A 1 132 ? 16.398 -15.903 3.551 1.00 79.12 132 SER A O 1
ATOM 947 N N . ASP A 1 133 ? 17.083 -16.042 5.700 1.00 78.44 133 ASP A N 1
ATOM 948 C CA . ASP A 1 133 ? 18.319 -16.743 5.369 1.00 78.44 133 ASP A CA 1
ATOM 949 C C . ASP A 1 133 ? 17.977 -18.069 4.671 1.00 78.44 133 ASP A C 1
ATOM 951 O O . ASP A 1 133 ? 17.033 -18.760 5.084 1.00 78.44 133 ASP A O 1
ATOM 955 N N . PRO A 1 134 ? 18.704 -18.435 3.602 1.00 74.06 134 PRO A N 1
ATOM 956 C CA . PRO A 1 134 ? 18.541 -19.750 3.015 1.00 74.06 134 PRO A CA 1
ATOM 957 C C . PRO A 1 134 ? 18.848 -20.816 4.078 1.00 74.06 134 PRO A C 1
ATOM 959 O O . PRO A 1 134 ? 19.702 -20.599 4.947 1.00 74.06 134 PRO A O 1
ATOM 962 N N . PRO A 1 135 ? 18.181 -21.983 4.033 1.00 76.69 135 PRO A N 1
ATOM 963 C CA . PRO A 1 135 ? 18.575 -23.099 4.879 1.00 76.69 135 PRO A CA 1
ATOM 964 C C . PRO A 1 135 ? 20.060 -23.417 4.638 1.00 76.69 135 PRO A C 1
ATOM 966 O O . PRO A 1 135 ? 20.542 -23.234 3.515 1.00 76.69 135 PRO A O 1
ATOM 969 N N . PRO A 1 136 ? 20.796 -23.879 5.665 1.00 73.00 136 PRO A N 1
ATOM 970 C CA . PRO A 1 136 ? 22.217 -24.168 5.528 1.00 73.00 136 PRO A CA 1
ATOM 971 C C . PRO A 1 136 ? 22.442 -25.115 4.348 1.00 73.00 136 PRO A C 1
ATOM 973 O O . PRO A 1 136 ? 21.868 -26.206 4.299 1.00 73.00 136 PRO A O 1
ATOM 976 N N . ALA A 1 137 ? 23.265 -24.679 3.394 1.00 71.00 137 ALA A N 1
ATOM 977 C CA . ALA A 1 137 ? 23.648 -25.501 2.260 1.00 71.00 137 ALA A CA 1
ATOM 978 C C . ALA A 1 137 ? 24.387 -26.746 2.775 1.00 71.00 137 ALA A C 1
ATOM 980 O O . ALA A 1 137 ? 25.380 -26.649 3.497 1.00 71.00 137 ALA A O 1
ATOM 981 N N . GLN A 1 138 ? 23.892 -27.932 2.424 1.00 68.06 138 GLN A N 1
ATOM 982 C CA . GLN A 1 138 ? 24.637 -29.176 2.599 1.00 68.06 138 GLN A CA 1
ATOM 983 C C . GLN A 1 138 ? 25.587 -29.316 1.409 1.00 68.06 138 GLN A C 1
ATOM 985 O O . GLN A 1 138 ? 25.206 -29.856 0.376 1.00 68.06 138 GLN A O 1
ATOM 990 N N . GLY A 1 139 ? 26.803 -28.791 1.552 1.00 67.88 139 GLY A N 1
ATOM 991 C CA . GLY A 1 139 ? 27.840 -28.864 0.521 1.00 67.88 139 GLY A CA 1
ATOM 992 C C . GLY A 1 139 ? 28.469 -27.508 0.217 1.00 67.88 139 GLY A C 1
ATOM 993 O O . GLY A 1 139 ? 27.794 -26.486 0.204 1.00 67.88 139 GLY A O 1
ATOM 994 N N . ASP A 1 140 ? 29.787 -27.548 0.058 1.00 67.12 140 ASP A N 1
ATOM 995 C CA . ASP A 1 140 ? 30.724 -26.510 -0.379 1.00 67.12 140 ASP A CA 1
ATOM 996 C C . ASP A 1 140 ? 30.161 -25.297 -1.145 1.00 67.12 140 ASP A C 1
ATOM 998 O O . ASP A 1 140 ? 30.224 -25.191 -2.365 1.00 67.12 140 ASP A O 1
ATOM 1002 N N . SER A 1 141 ? 29.769 -24.265 -0.403 1.00 66.00 141 SER A N 1
ATOM 1003 C CA . SER A 1 141 ? 29.630 -22.919 -0.957 1.00 66.00 141 SER A CA 1
ATOM 1004 C C . SER A 1 141 ? 30.325 -21.896 -0.061 1.00 66.00 141 SER A C 1
ATOM 1006 O O . SER A 1 141 ? 29.692 -21.304 0.804 1.00 66.00 141 SER A O 1
ATOM 1008 N N . VAL A 1 142 ? 31.643 -21.759 -0.249 1.00 62.34 142 VAL A N 1
ATOM 1009 C CA . VAL A 1 142 ? 32.451 -20.518 -0.266 1.00 62.34 142 VAL A CA 1
ATOM 1010 C C . VAL A 1 142 ? 33.828 -20.928 -0.813 1.00 62.34 142 VAL A C 1
ATOM 1012 O O . VAL A 1 142 ? 34.636 -21.555 -0.128 1.00 62.34 142 VAL A O 1
ATOM 1015 N N . GLY A 1 143 ? 34.078 -20.609 -2.081 1.00 55.56 143 GLY A N 1
ATOM 1016 C CA . GLY A 1 143 ? 35.402 -20.631 -2.691 1.00 55.56 143 GLY A CA 1
ATOM 1017 C C . GLY A 1 143 ? 35.865 -19.192 -2.904 1.00 55.56 143 GLY A C 1
ATOM 1018 O O . GLY A 1 143 ? 35.253 -18.506 -3.708 1.00 55.56 143 GLY A O 1
ATOM 1019 N N . ARG A 1 144 ? 36.893 -18.804 -2.136 1.00 41.19 144 ARG A N 1
ATOM 1020 C CA . ARG A 1 144 ? 37.845 -17.679 -2.284 1.00 41.19 144 ARG A CA 1
ATOM 1021 C C . ARG A 1 144 ? 37.386 -16.363 -2.918 1.00 41.19 144 ARG A C 1
ATOM 1023 O O . ARG A 1 144 ? 37.209 -16.324 -4.151 1.00 41.19 144 ARG A O 1
#

Foldseek 3Di:
DKDKDKDQDDDPDDDDDDDDPDDDDDDDDDDDDPVVVPPDPPPPPPDDPPPPPPPPPLDDDPDFDDDPLPDPLRVQLVVCVVVVHDNVRSVVSSLVVCCVRPVVGGDPPAWMWMWIADPVVRDIDIDGGGDDDDDDDPDDDDDD

Secondary structure (DSSP, 8-state):
-EEEEEEE-----S-------------------GGGGG---------S---S---TT---SS-----TT-HHHHHHHHHHHHTT--HHHHHHHHHHHHHHHSTTTS-TTS-EEEEEEETTTTEEEEEEEPPPPPPPPSS-----

pLDDT: mean 70.24, std 21.55, range [29.09, 94.25]

Organism: Cherax quadricarinatus (NCBI:txid27406)